Protein AF-A0A392SIN4-F1 (afdb_monomer_lite)

Secondary structure (DSSP, 8-state):
-PPB--EE-STT-EE--BTT--SSHHHHHHSTTHHHHHHHHHHHHHHHHHHT-----PPPTTPPPP-

Foldseek 3Di:
DQDFDWDDPDDPDTDGPRVPDDPDLVSCLPDPCNVVVVVVVVVVVVVCVVVVVDDDDDDPPPDDDDD

Structure (mmCIF, N/CA/C/O backbone):
data_AF-A0A392SIN4-F1
#
_entry.id   AF-A0A392SIN4-F1
#
loop_
_atom_site.group_PDB
_atom_site.id
_atom_site.type_symbol
_atom_site.label_atom_id
_atom_site.label_alt_id
_atom_site.label_comp_id
_atom_site.label_asym_id
_atom_site.label_entity_id
_atom_site.label_seq_id
_atom_site.pdbx_PDB_ins_code
_atom_site.Cartn_x
_atom_site.Cartn_y
_atom_site.Cartn_z
_atom_site.occupancy
_atom_site.B_iso_or_equiv
_atom_site.auth_seq_id
_atom_site.auth_comp_id
_atom_site.auth_asym_id
_atom_site.auth_atom_id
_atom_site.pdbx_PDB_model_num
ATOM 1 N N . MET A 1 1 ? 18.579 -8.234 -12.126 1.00 38.69 1 MET A N 1
ATOM 2 C CA . MET A 1 1 ? 18.713 -9.012 -10.877 1.00 38.69 1 MET A CA 1
ATOM 3 C C . MET A 1 1 ? 18.941 -8.009 -9.767 1.00 38.69 1 MET A C 1
ATOM 5 O O . MET A 1 1 ? 20.032 -7.464 -9.687 1.00 38.69 1 MET A O 1
ATOM 9 N N . THR A 1 2 ? 17.904 -7.674 -9.006 1.00 44.78 2 THR A N 1
ATOM 10 C CA . THR A 1 2 ? 18.022 -6.730 -7.888 1.00 44.78 2 THR A CA 1
ATOM 11 C C . THR A 1 2 ? 18.598 -7.487 -6.694 1.00 44.78 2 THR A C 1
ATOM 13 O O . THR A 1 2 ? 18.082 -8.544 -6.329 1.00 44.78 2 THR A O 1
ATOM 16 N N . ALA A 1 3 ? 19.730 -7.020 -6.167 1.00 48.16 3 ALA A N 1
ATOM 17 C CA . ALA A 1 3 ? 20.395 -7.639 -5.028 1.00 48.16 3 ALA A CA 1
ATOM 18 C C . ALA A 1 3 ? 19.532 -7.454 -3.771 1.00 48.16 3 ALA A C 1
ATOM 20 O O . ALA A 1 3 ? 19.038 -6.360 -3.517 1.00 48.16 3 ALA A O 1
ATOM 21 N N . ARG A 1 4 ? 19.328 -8.526 -3.000 1.00 55.16 4 ARG A N 1
ATOM 22 C CA . ARG A 1 4 ? 18.613 -8.464 -1.720 1.00 55.16 4 ARG A CA 1
ATOM 23 C C . ARG A 1 4 ? 19.562 -7.923 -0.659 1.00 55.16 4 ARG A C 1
ATOM 25 O O . ARG A 1 4 ? 20.646 -8.479 -0.485 1.00 55.16 4 ARG A O 1
ATOM 32 N N . LYS A 1 5 ? 19.155 -6.866 0.039 1.00 54.72 5 LYS A N 1
ATOM 33 C CA . LYS A 1 5 ? 19.883 -6.317 1.179 1.00 54.72 5 LYS A CA 1
ATOM 34 C C . LYS A 1 5 ? 19.147 -6.701 2.454 1.00 54.72 5 LYS A C 1
ATOM 36 O O . LYS A 1 5 ? 17.963 -6.432 2.606 1.00 54.72 5 LYS A O 1
ATOM 41 N N . G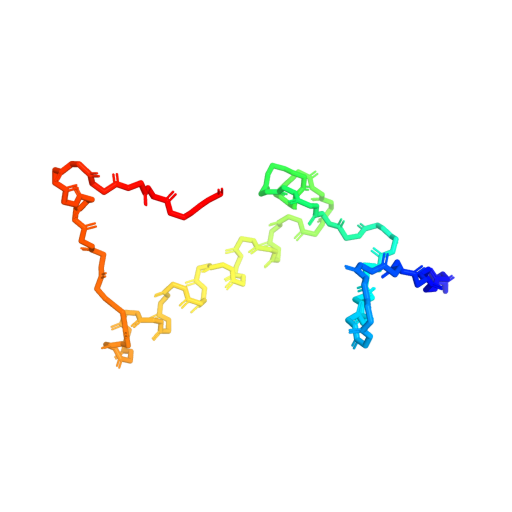LU A 1 6 ? 19.847 -7.382 3.349 1.00 59.94 6 GLU A N 1
ATOM 42 C CA . GLU A 1 6 ? 19.297 -7.788 4.639 1.00 59.94 6 GLU A CA 1
ATOM 43 C C . GLU A 1 6 ? 19.355 -6.595 5.602 1.00 59.94 6 GLU A C 1
ATOM 45 O O . GLU A 1 6 ? 20.431 -6.050 5.863 1.00 59.94 6 GLU A O 1
ATOM 50 N N . THR A 1 7 ? 18.204 -6.169 6.125 1.00 56.66 7 THR A N 1
ATOM 51 C CA . THR A 1 7 ? 18.128 -5.188 7.218 1.00 56.66 7 THR A CA 1
ATOM 52 C C . THR A 1 7 ? 17.821 -5.904 8.526 1.00 56.66 7 THR A C 1
ATOM 54 O O . THR A 1 7 ? 16.749 -6.483 8.695 1.00 56.66 7 THR A O 1
ATOM 57 N N . ASN A 1 8 ? 18.784 -5.875 9.450 1.00 62.28 8 ASN A N 1
ATOM 58 C CA . ASN A 1 8 ? 18.631 -6.410 10.800 1.00 62.28 8 ASN A CA 1
ATOM 59 C C . ASN A 1 8 ? 17.837 -5.412 11.660 1.00 62.28 8 ASN A C 1
ATOM 61 O O . ASN A 1 8 ? 18.276 -4.276 11.846 1.00 62.28 8 ASN A O 1
ATOM 65 N N . LEU A 1 9 ? 16.672 -5.834 12.158 1.00 65.75 9 LEU A N 1
ATOM 66 C CA . LEU A 1 9 ? 15.797 -5.032 13.024 1.00 65.75 9 LEU A CA 1
ATOM 67 C C . LEU A 1 9 ? 15.797 -5.522 14.491 1.00 65.75 9 LEU A C 1
ATOM 69 O O . LEU A 1 9 ? 14.972 -5.068 15.281 1.00 65.75 9 LEU A O 1
ATOM 73 N N . GLY A 1 10 ? 16.720 -6.418 14.868 1.00 62.19 10 GLY A N 1
ATOM 74 C CA . GLY A 1 10 ? 16.823 -7.033 16.200 1.00 62.19 10 GLY A CA 1
ATOM 75 C C . GLY A 1 10 ? 16.916 -8.564 16.162 1.00 62.19 10 GLY A C 1
ATOM 76 O O . GLY A 1 10 ? 16.783 -9.160 15.090 1.00 62.19 10 GLY A O 1
ATOM 77 N N . ASP A 1 11 ? 17.163 -9.178 17.331 1.00 63.59 11 ASP A N 1
ATOM 78 C CA . ASP A 1 11 ? 17.333 -10.632 17.518 1.00 63.59 11 ASP A CA 1
ATOM 79 C C . ASP A 1 11 ? 16.197 -11.408 16.821 1.00 63.59 11 ASP A C 1
ATOM 81 O O . ASP A 1 11 ? 15.033 -11.337 17.211 1.00 63.59 11 ASP A O 1
ATOM 85 N N . ASP A 1 12 ? 16.564 -12.113 15.748 1.00 60.81 12 ASP A N 1
ATOM 86 C CA . ASP A 1 12 ? 15.742 -12.974 14.885 1.00 60.81 12 ASP A CA 1
ATOM 87 C C . ASP A 1 12 ? 14.700 -12.323 13.950 1.00 60.81 12 ASP A C 1
ATOM 89 O O . ASP A 1 12 ? 13.995 -13.045 13.239 1.00 60.81 12 ASP A O 1
ATOM 93 N N . PHE A 1 13 ? 14.635 -10.990 13.829 1.00 59.00 13 PHE A N 1
ATOM 94 C CA . PHE A 1 13 ? 13.736 -10.337 12.860 1.00 59.00 13 PHE A CA 1
ATOM 95 C C . PHE A 1 13 ? 14.473 -9.915 11.578 1.00 59.00 13 PHE A C 1
ATOM 97 O O . PHE A 1 13 ? 14.913 -8.773 11.416 1.00 59.00 13 PHE A O 1
ATOM 104 N N . TYR A 1 14 ? 14.602 -10.860 10.642 1.00 58.91 14 TYR A N 1
ATOM 105 C CA . TYR A 1 14 ? 15.086 -10.592 9.286 1.00 58.91 14 TYR A CA 1
ATOM 106 C C . TYR A 1 14 ? 13.917 -10.148 8.405 1.00 58.91 14 TYR A C 1
ATOM 108 O O . TYR A 1 14 ? 12.999 -10.922 8.138 1.00 58.91 14 TYR A O 1
ATOM 116 N N . THR A 1 15 ? 13.958 -8.906 7.926 1.00 58.78 15 THR A N 1
ATOM 117 C CA . THR A 1 15 ? 13.040 -8.431 6.884 1.00 58.78 15 THR A CA 1
ATOM 118 C C . THR A 1 15 ? 13.821 -8.204 5.603 1.00 58.78 15 THR A C 1
ATOM 120 O O . THR A 1 15 ? 14.857 -7.537 5.589 1.00 58.78 15 THR A O 1
ATOM 123 N N . PHE A 1 16 ? 13.331 -8.790 4.514 1.00 63.47 16 PHE A N 1
ATOM 124 C CA . PHE A 1 16 ? 13.844 -8.526 3.179 1.00 63.47 16 PHE A CA 1
ATOM 125 C C . PHE A 1 16 ? 13.100 -7.313 2.640 1.00 63.47 16 PHE A C 1
ATOM 127 O O . PHE A 1 16 ? 12.098 -7.461 1.945 1.00 63.47 16 PHE A O 1
ATOM 134 N N . ILE A 1 17 ? 13.571 -6.114 2.978 1.00 62.66 17 ILE A N 1
ATOM 135 C CA . ILE A 1 17 ? 13.212 -4.954 2.169 1.00 62.66 17 ILE A CA 1
ATOM 136 C C . ILE A 1 17 ? 13.945 -5.172 0.846 1.00 62.66 17 ILE A C 1
ATOM 138 O O . ILE A 1 17 ? 15.176 -5.129 0.790 1.00 62.66 17 ILE A O 1
ATOM 142 N N . VAL A 1 18 ? 13.209 -5.529 -0.206 1.00 65.50 18 VAL A N 1
ATOM 143 C CA . VAL A 1 18 ? 13.803 -5.592 -1.538 1.00 65.50 18 VAL A CA 1
ATOM 144 C C . VAL A 1 18 ? 14.143 -4.152 -1.895 1.00 65.50 18 VAL A C 1
ATOM 146 O O . VAL A 1 18 ? 13.253 -3.312 -1.985 1.00 65.50 18 VAL A O 1
ATOM 149 N N . ASP A 1 19 ? 15.437 -3.847 -2.026 1.00 66.25 19 ASP A N 1
ATOM 150 C CA . ASP A 1 19 ? 15.891 -2.519 -2.440 1.00 66.25 19 ASP A CA 1
ATOM 151 C C . ASP A 1 19 ? 15.135 -2.122 -3.722 1.00 66.25 19 ASP A C 1
ATOM 153 O O . ASP A 1 19 ? 15.301 -2.752 -4.768 1.00 66.25 19 ASP A O 1
ATOM 157 N N . GLY A 1 20 ? 14.284 -1.097 -3.629 1.00 71.75 20 GLY A N 1
ATOM 158 C CA . GLY A 1 20 ? 13.450 -0.617 -4.735 1.00 71.75 20 GLY A CA 1
ATOM 159 C C . GLY A 1 20 ? 11.942 -0.812 -4.564 1.00 71.75 20 GLY A C 1
ATOM 160 O O . GLY A 1 20 ? 11.196 -0.234 -5.356 1.00 71.75 20 GLY A O 1
ATOM 161 N N . ASP A 1 21 ? 11.483 -1.547 -3.548 1.00 82.25 21 ASP A N 1
ATOM 162 C CA . ASP A 1 21 ? 10.056 -1.591 -3.225 1.00 82.25 21 ASP A CA 1
ATOM 163 C C . ASP A 1 21 ? 9.590 -0.238 -2.656 1.00 82.25 21 ASP A C 1
ATOM 165 O O . ASP A 1 21 ? 10.305 0.385 -1.861 1.00 82.25 21 ASP A O 1
ATOM 169 N N . PRO A 1 22 ? 8.398 0.243 -3.050 1.00 85.44 22 PRO A N 1
ATOM 170 C CA . PRO A 1 22 ? 7.864 1.495 -2.539 1.00 85.44 22 PRO A CA 1
ATOM 171 C C . PRO A 1 22 ? 7.536 1.365 -1.048 1.00 85.44 22 PRO A C 1
ATOM 173 O O . PRO A 1 22 ? 6.811 0.459 -0.637 1.00 85.44 22 PRO A O 1
ATOM 176 N N . LEU A 1 23 ? 8.034 2.297 -0.236 1.00 86.50 23 LEU A N 1
ATOM 177 C CA . LEU A 1 23 ? 7.795 2.318 1.211 1.00 86.50 23 LEU A CA 1
ATOM 178 C C . LEU A 1 23 ? 6.538 3.108 1.566 1.00 86.50 23 LEU A C 1
ATOM 180 O O . LEU A 1 23 ? 5.966 2.944 2.643 1.00 86.50 23 LEU A O 1
ATOM 184 N N . THR A 1 24 ? 6.105 3.983 0.662 1.00 90.38 24 THR A N 1
ATOM 185 C CA . THR A 1 24 ? 4.897 4.782 0.831 1.00 90.38 24 THR A CA 1
ATOM 186 C C . THR A 1 24 ? 3.893 4.498 -0.274 1.00 90.38 24 THR A C 1
ATOM 188 O O . THR A 1 24 ? 4.246 4.189 -1.413 1.00 90.38 24 THR A O 1
ATOM 191 N N . TYR A 1 25 ? 2.612 4.698 0.041 1.00 90.62 25 TYR A N 1
ATOM 192 C CA . TYR A 1 25 ? 1.551 4.647 -0.963 1.00 90.62 25 TYR A CA 1
ATOM 193 C C . TYR A 1 25 ? 1.858 5.570 -2.150 1.00 90.62 25 TYR A C 1
ATOM 195 O O . TYR A 1 25 ? 1.699 5.162 -3.295 1.00 90.62 25 TYR A O 1
ATOM 203 N N . SER A 1 26 ? 2.352 6.786 -1.877 1.00 93.75 26 SER A N 1
ATOM 204 C CA . SER A 1 26 ? 2.694 7.781 -2.900 1.00 93.75 26 SER A CA 1
ATOM 205 C C . SER A 1 26 ? 3.765 7.276 -3.873 1.00 93.75 26 SER A C 1
ATOM 207 O O . SER A 1 26 ? 3.611 7.423 -5.087 1.00 93.75 26 SER A O 1
ATOM 209 N N . GLU A 1 27 ? 4.820 6.640 -3.357 1.00 93.00 27 GLU A N 1
ATOM 210 C CA . GLU A 1 27 ? 5.865 6.014 -4.176 1.00 93.00 27 GLU A CA 1
ATOM 211 C C . GLU A 1 27 ? 5.297 4.872 -5.020 1.00 93.00 27 GLU A C 1
ATOM 213 O O . GLU A 1 27 ? 5.559 4.815 -6.221 1.00 93.00 27 GLU A O 1
ATOM 218 N N . ALA A 1 28 ? 4.458 4.015 -4.429 1.00 92.00 28 ALA A N 1
ATOM 219 C CA . ALA A 1 28 ? 3.857 2.883 -5.128 1.00 92.00 28 ALA A CA 1
ATOM 220 C C . ALA A 1 28 ? 3.002 3.346 -6.313 1.00 92.00 28 ALA A C 1
ATOM 222 O O . ALA A 1 28 ? 3.200 2.886 -7.438 1.00 92.00 28 ALA A O 1
ATOM 223 N N . ILE A 1 29 ? 2.099 4.309 -6.098 1.00 95.12 29 ILE A N 1
ATOM 224 C CA . ILE A 1 29 ? 1.192 4.780 -7.155 1.00 95.12 29 ILE A CA 1
ATOM 225 C C . ILE A 1 29 ? 1.867 5.647 -8.216 1.00 95.12 29 ILE A C 1
ATOM 227 O O . ILE A 1 29 ? 1.321 5.771 -9.314 1.00 95.12 29 ILE A O 1
ATOM 231 N N . SER A 1 30 ? 3.002 6.265 -7.884 1.00 94.50 30 SER A N 1
ATOM 232 C CA . SER A 1 30 ? 3.782 7.097 -8.809 1.00 94.50 30 SER A CA 1
ATOM 233 C C . SER A 1 30 ? 4.829 6.288 -9.577 1.00 94.50 30 SER A C 1
ATOM 235 O O . SER A 1 30 ? 5.432 6.808 -10.515 1.00 94.50 30 SER A O 1
ATOM 237 N N . SER A 1 31 ? 5.055 5.030 -9.189 1.00 91.69 31 SER A N 1
ATOM 238 C CA . SER A 1 31 ? 5.955 4.112 -9.883 1.00 91.69 31 SER A CA 1
ATOM 239 C C . SER A 1 31 ? 5.400 3.699 -11.259 1.00 91.69 31 SER A C 1
ATOM 241 O O . SER A 1 31 ? 4.194 3.812 -11.503 1.00 9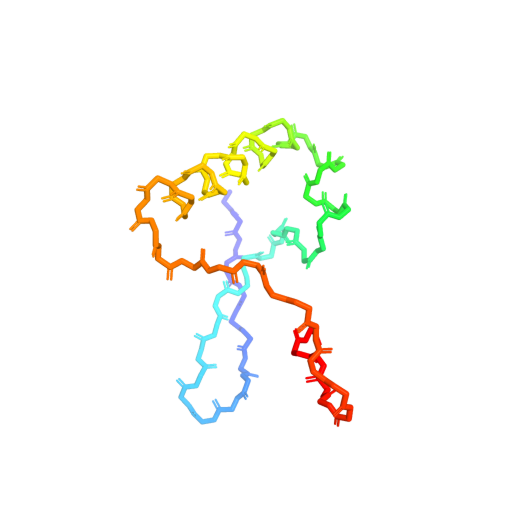1.69 31 SER A O 1
ATOM 243 N N . PRO A 1 32 ? 6.246 3.169 -12.164 1.00 93.12 32 PRO A N 1
ATOM 244 C CA . PRO A 1 32 ? 5.787 2.584 -13.427 1.00 93.12 32 PRO A CA 1
ATOM 245 C C . PRO A 1 32 ? 4.727 1.488 -13.240 1.00 93.12 32 PRO A C 1
ATOM 247 O O . PRO A 1 32 ? 3.821 1.363 -14.062 1.00 93.12 32 PRO A O 1
ATOM 250 N N . ASP A 1 33 ? 4.801 0.758 -12.126 1.00 93.19 33 ASP A N 1
ATOM 251 C CA . ASP A 1 33 ? 3.869 -0.311 -11.766 1.00 93.19 33 ASP A CA 1
ATOM 252 C C . ASP A 1 33 ? 2.649 0.199 -10.979 1.00 93.19 33 ASP A C 1
ATOM 254 O O . ASP A 1 33 ? 1.813 -0.583 -10.526 1.00 93.19 33 ASP A O 1
ATOM 258 N N . GLY A 1 34 ? 2.502 1.518 -10.822 1.00 94.38 34 GLY A N 1
ATOM 259 C CA . GLY A 1 34 ? 1.413 2.154 -10.081 1.00 94.38 34 GLY A CA 1
ATOM 260 C C . GLY A 1 34 ? 0.001 1.679 -10.453 1.00 94.38 34 GLY A C 1
ATOM 261 O O . GLY A 1 34 ? -0.818 1.512 -9.545 1.00 94.38 34 GLY A O 1
ATOM 262 N N . PRO A 1 35 ? -0.329 1.420 -11.736 1.00 96.44 35 PRO A N 1
ATOM 263 C CA . PRO A 1 35 ? -1.609 0.817 -12.103 1.00 96.44 35 PRO A CA 1
ATOM 264 C C . PRO A 1 35 ? -1.840 -0.560 -11.463 1.00 96.44 35 PRO A C 1
ATOM 266 O O . PRO A 1 35 ? -2.933 -0.807 -10.956 1.00 96.44 35 PRO A O 1
ATOM 269 N N . PHE A 1 36 ? -0.815 -1.416 -11.416 1.00 95.12 36 PHE A N 1
ATOM 270 C CA . PHE A 1 36 ? -0.901 -2.744 -10.801 1.00 95.12 36 PHE A CA 1
ATOM 271 C C . PHE A 1 36 ? -1.032 -2.653 -9.282 1.00 95.12 36 PHE A C 1
ATOM 273 O O . PHE A 1 36 ? -1.857 -3.351 -8.697 1.00 95.12 36 PHE A O 1
ATOM 280 N N . TRP A 1 37 ? -0.288 -1.745 -8.642 1.00 94.69 37 TRP A N 1
ATOM 281 C CA . TRP A 1 37 ? -0.4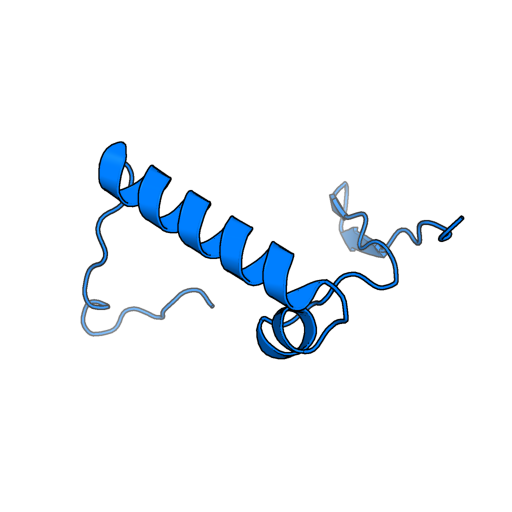41 -1.480 -7.209 1.00 94.69 37 TRP A CA 1
ATOM 282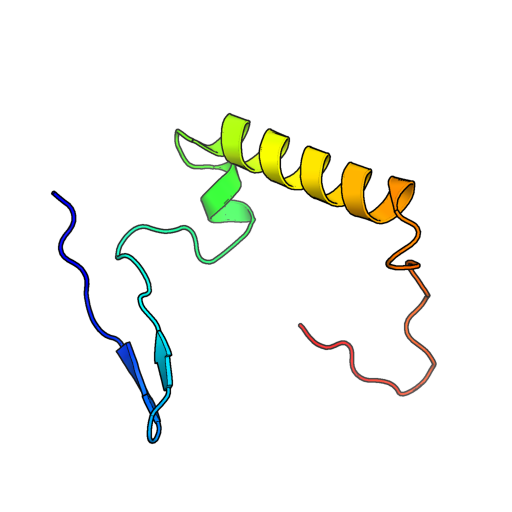 C C . TRP A 1 37 ? -1.867 -1.047 -6.859 1.00 94.69 37 TRP A C 1
ATOM 284 O O . TRP A 1 37 ? -2.445 -1.554 -5.901 1.00 94.69 37 TRP A O 1
ATOM 294 N N . LYS A 1 38 ? -2.471 -0.156 -7.656 1.00 95.06 38 LYS A N 1
ATOM 295 C CA . LYS A 1 38 ? -3.865 0.274 -7.451 1.00 95.06 38 LYS A CA 1
ATOM 296 C C . LYS A 1 38 ? -4.853 -0.875 -7.608 1.00 95.06 38 LYS A C 1
ATOM 298 O O . LYS A 1 38 ? -5.768 -0.997 -6.800 1.00 95.06 38 LYS A O 1
ATOM 303 N N . GLU A 1 39 ? -4.680 -1.703 -8.633 1.00 96.88 39 GLU A N 1
ATOM 304 C CA . GLU A 1 39 ? -5.526 -2.879 -8.842 1.00 96.88 39 GLU A CA 1
ATOM 305 C C . GLU A 1 39 ? -5.419 -3.859 -7.667 1.00 96.88 39 GLU A C 1
ATOM 307 O O . GLU A 1 39 ? -6.441 -4.271 -7.121 1.00 96.88 39 GLU A O 1
ATOM 312 N N . ALA A 1 40 ? -4.200 -4.170 -7.222 1.00 95.00 40 ALA A N 1
ATOM 313 C CA . ALA A 1 40 ? -3.961 -5.060 -6.090 1.00 95.00 40 ALA A CA 1
ATOM 314 C C . ALA A 1 40 ? -4.593 -4.531 -4.792 1.00 95.00 40 ALA A C 1
ATOM 316 O O . ALA A 1 40 ? -5.277 -5.282 -4.098 1.00 95.00 40 ALA A O 1
ATOM 317 N N . ILE A 1 41 ? -4.433 -3.235 -4.499 1.00 93.00 41 ILE A N 1
ATOM 318 C CA . ILE A 1 41 ? -5.057 -2.583 -3.337 1.00 93.00 41 ILE A CA 1
ATOM 319 C C . ILE A 1 41 ? -6.585 -2.692 -3.411 1.00 93.00 41 ILE A C 1
ATOM 321 O O . ILE A 1 41 ? -7.224 -3.058 -2.426 1.00 93.00 41 ILE A O 1
ATOM 325 N N . ASN A 1 42 ? -7.180 -2.417 -4.575 1.00 94.81 42 ASN A N 1
ATOM 326 C CA . ASN A 1 42 ? -8.629 -2.521 -4.750 1.00 94.81 42 ASN A CA 1
ATOM 327 C C 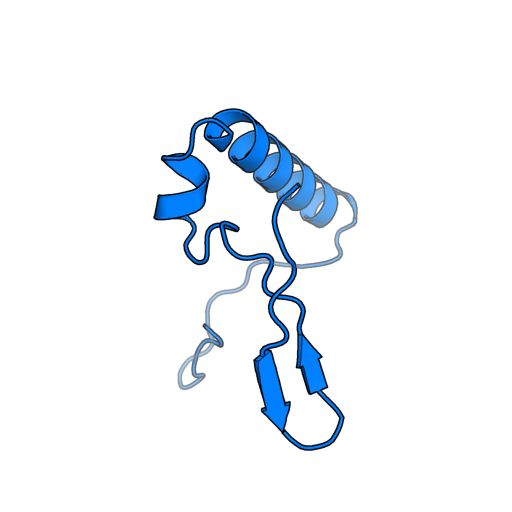. ASN A 1 42 ? -9.123 -3.962 -4.570 1.00 94.81 42 ASN A C 1
ATOM 329 O O . ASN A 1 42 ? -10.131 -4.180 -3.900 1.00 94.81 42 ASN A O 1
ATOM 333 N N . ASN A 1 43 ? -8.412 -4.942 -5.129 1.00 95.56 43 ASN A N 1
ATOM 334 C CA . ASN A 1 43 ? -8.751 -6.357 -4.987 1.00 95.56 43 ASN A CA 1
ATOM 335 C C . ASN A 1 43 ? -8.712 -6.805 -3.522 1.00 95.56 43 ASN A C 1
ATOM 337 O O . ASN A 1 43 ? -9.623 -7.504 -3.076 1.00 95.56 43 ASN A O 1
ATOM 341 N N . GLU A 1 44 ? -7.710 -6.365 -2.761 1.00 93.06 44 GLU A N 1
ATOM 342 C CA . GLU A 1 44 ? -7.614 -6.671 -1.333 1.00 93.06 44 GLU A CA 1
ATOM 343 C C . GLU A 1 44 ? -8.759 -6.027 -0.540 1.00 93.06 44 GLU A C 1
ATOM 345 O O . GLU A 1 44 ? -9.432 -6.709 0.232 1.00 93.06 44 GLU A O 1
ATOM 350 N N . ILE A 1 45 ? -9.067 -4.748 -0.789 1.00 91.50 45 ILE A N 1
ATOM 351 C CA . ILE A 1 45 ? -10.214 -4.068 -0.161 1.00 91.50 45 ILE A CA 1
ATOM 352 C C . ILE A 1 45 ? -11.517 -4.819 -0.464 1.00 91.50 45 ILE A C 1
ATOM 354 O O . ILE A 1 45 ? -12.318 -5.065 0.440 1.00 91.50 45 ILE A O 1
ATOM 358 N N . HIS A 1 46 ? -11.731 -5.221 -1.719 1.00 92.25 46 HIS A N 1
ATOM 359 C CA . HIS A 1 46 ? -12.907 -5.998 -2.100 1.00 92.25 46 HIS A CA 1
ATOM 360 C C . HIS A 1 46 ? -12.965 -7.353 -1.392 1.00 92.25 46 HIS A C 1
ATOM 362 O O . HIS A 1 46 ? -14.039 -7.729 -0.926 1.00 92.25 46 HIS A O 1
ATOM 368 N N . SER A 1 47 ? -11.832 -8.048 -1.268 1.00 92.06 47 SER A N 1
ATOM 369 C CA . SER A 1 47 ? -11.719 -9.320 -0.546 1.00 92.06 47 SER A CA 1
ATOM 370 C C . SER A 1 47 ? -12.061 -9.169 0.938 1.00 92.06 47 SER A C 1
ATOM 372 O O . SER A 1 47 ? -12.823 -9.965 1.490 1.00 92.06 47 SER A O 1
ATOM 374 N N . ILE A 1 48 ? -11.558 -8.117 1.588 1.00 91.56 48 ILE A N 1
ATOM 375 C CA . ILE A 1 48 ? -11.845 -7.820 2.996 1.00 91.56 48 ILE A CA 1
ATOM 376 C C . ILE A 1 48 ? -13.347 -7.611 3.206 1.00 91.56 48 ILE A C 1
ATOM 378 O O . ILE A 1 48 ? -13.934 -8.207 4.113 1.00 91.56 48 ILE A O 1
ATOM 382 N N . VAL A 1 49 ? -13.969 -6.807 2.339 1.00 88.56 49 VAL A N 1
ATOM 383 C CA . VAL A 1 49 ? -15.408 -6.528 2.395 1.00 88.56 49 VAL A CA 1
ATOM 384 C C . VAL A 1 49 ? -16.220 -7.792 2.112 1.00 88.56 49 VAL A C 1
ATOM 386 O O . VAL A 1 49 ? -17.156 -8.089 2.851 1.00 88.56 49 VAL A O 1
ATOM 389 N N . SER A 1 50 ? -15.869 -8.573 1.084 1.00 89.62 50 SER A N 1
ATOM 390 C CA . SER A 1 50 ? -16.627 -9.778 0.721 1.00 89.62 50 SER A CA 1
ATOM 391 C C . SER A 1 50 ? -16.549 -10.859 1.794 1.00 89.62 50 SER A C 1
ATOM 393 O O . SER A 1 50 ? -17.544 -11.527 2.080 1.00 89.62 50 SER A O 1
ATOM 395 N N . ASN A 1 51 ? -15.378 -11.021 2.408 1.00 90.19 51 ASN A N 1
ATOM 396 C CA . ASN A 1 51 ? -15.146 -12.038 3.427 1.00 90.19 51 ASN A CA 1
ATOM 397 C C . ASN A 1 51 ? -15.633 -11.613 4.820 1.00 90.19 51 ASN A C 1
ATOM 399 O O . ASN A 1 51 ? -15.628 -12.441 5.727 1.00 90.19 51 ASN A O 1
ATOM 403 N N . HIS A 1 52 ? -16.081 -10.360 4.990 1.00 85.06 52 HIS A N 1
ATOM 404 C CA . HIS A 1 52 ? -16.508 -9.792 6.276 1.00 85.06 52 HIS A CA 1
ATOM 405 C C . HIS A 1 52 ? -15.442 -9.947 7.376 1.00 85.06 52 HIS A C 1
ATOM 407 O O . HIS A 1 52 ? -15.761 -10.098 8.554 1.00 85.06 52 HIS A O 1
ATOM 413 N N . THR A 1 53 ? -14.164 -9.939 6.988 1.00 83.25 53 THR A N 1
ATOM 414 C CA . THR A 1 53 ? -13.052 -10.193 7.914 1.00 83.25 53 THR A CA 1
ATOM 415 C C . THR A 1 53 ? -12.724 -8.958 8.755 1.00 83.25 53 THR A C 1
ATOM 417 O O . THR A 1 53 ? -12.251 -9.100 9.879 1.00 83.25 53 THR A O 1
ATOM 420 N N . TRP A 1 54 ? -12.976 -7.754 8.227 1.00 83.62 54 TRP A N 1
ATOM 421 C CA . TRP A 1 54 ? -12.714 -6.488 8.914 1.00 83.62 54 TRP A CA 1
ATOM 422 C C . TRP A 1 54 ? -13.858 -5.498 8.719 1.00 83.62 54 TRP A C 1
ATOM 424 O O . TRP A 1 54 ? -14.409 -5.372 7.626 1.00 83.62 54 TRP A O 1
ATOM 434 N N . GLU A 1 55 ? -14.156 -4.748 9.775 1.00 78.75 55 GLU A N 1
ATOM 435 C CA . GLU A 1 55 ? -15.025 -3.576 9.739 1.00 78.75 55 GLU A CA 1
ATOM 436 C C . GLU A 1 55 ? -14.192 -2.303 9.911 1.00 78.75 55 GLU A C 1
ATOM 438 O O . GLU A 1 55 ? -13.298 -2.230 10.754 1.00 78.75 55 GLU A O 1
ATOM 443 N N . ILE A 1 56 ? -14.478 -1.288 9.093 1.00 80.25 56 ILE A N 1
ATOM 444 C CA . ILE A 1 56 ? -13.912 0.047 9.287 1.00 80.25 56 ILE A CA 1
ATOM 445 C C . ILE A 1 56 ? -14.729 0.712 10.390 1.00 80.25 56 ILE A C 1
ATOM 447 O O . ILE A 1 56 ? -15.922 0.957 10.217 1.00 80.25 56 ILE A O 1
ATOM 451 N N . VAL A 1 57 ? -14.080 1.001 11.512 1.00 82.94 57 VAL A N 1
ATOM 452 C CA . VAL A 1 57 ? -14.689 1.675 12.660 1.00 82.94 57 VAL A CA 1
ATOM 453 C C . VAL A 1 57 ? -13.986 2.996 12.920 1.00 82.94 57 VAL A C 1
ATOM 455 O O . VAL A 1 57 ? -12.789 3.143 12.660 1.00 82.94 57 VAL A O 1
ATOM 458 N N . ASP A 1 58 ? -14.728 3.960 13.456 1.00 86.50 58 ASP A N 1
ATOM 459 C CA . ASP A 1 58 ? -14.134 5.202 13.929 1.00 86.50 58 ASP A CA 1
ATOM 460 C C . ASP A 1 58 ? -13.169 4.921 15.085 1.00 86.50 58 ASP A C 1
ATOM 462 O O . ASP A 1 58 ? -13.418 4.070 15.945 1.00 86.50 58 ASP A O 1
ATOM 466 N N . LEU A 1 59 ? -12.060 5.663 15.127 1.00 86.88 59 LEU A N 1
ATOM 467 C CA . LEU A 1 59 ? -11.100 5.557 16.219 1.00 86.88 59 LEU A CA 1
ATOM 468 C C . LEU A 1 59 ? -11.778 5.987 17.536 1.00 86.88 59 LEU A C 1
ATOM 470 O O . LEU A 1 59 ? -12.200 7.144 17.647 1.00 86.88 59 LEU A O 1
ATOM 474 N N . PRO A 1 60 ? -11.866 5.111 18.554 1.00 86.12 60 PRO A N 1
ATOM 475 C CA . PRO A 1 60 ? -12.508 5.466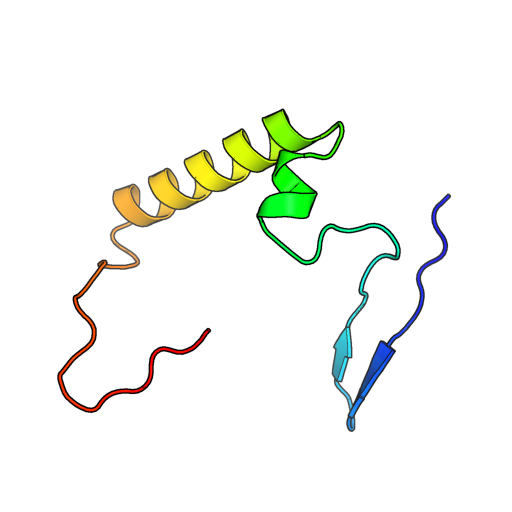 19.809 1.00 86.12 60 PRO A CA 1
ATOM 476 C C . PRO A 1 60 ? -11.752 6.588 20.523 1.00 86.12 60 PRO A C 1
ATOM 478 O O . PRO A 1 60 ? -10.527 6.720 20.434 1.00 86.12 60 PRO A O 1
ATOM 481 N N . GLN A 1 61 ? -12.496 7.409 21.263 1.00 88.69 61 GLN A N 1
ATOM 482 C CA . GLN A 1 61 ? -11.945 8.575 21.942 1.00 88.69 61 GLN A CA 1
ATOM 483 C C . GLN A 1 61 ? -10.804 8.178 22.891 1.00 88.69 61 GLN A C 1
ATOM 485 O O . GLN A 1 61 ? -10.971 7.346 23.779 1.00 88.69 61 GLN A O 1
ATOM 490 N N . GLY A 1 62 ? -9.639 8.805 22.714 1.00 87.69 62 GLY A N 1
ATOM 491 C CA . GLY A 1 62 ? -8.453 8.560 23.540 1.00 87.69 62 GLY A CA 1
ATOM 492 C C . GLY A 1 62 ? -7.584 7.380 23.093 1.00 87.69 62 GLY A C 1
ATOM 493 O O . GLY A 1 62 ? -6.506 7.195 23.658 1.00 87.69 62 GLY A O 1
ATOM 494 N N . ALA A 1 63 ? -7.991 6.619 22.072 1.00 86.50 63 ALA A N 1
ATOM 495 C CA . ALA A 1 63 ? -7.118 5.633 21.449 1.00 86.50 63 ALA A CA 1
ATOM 496 C C . ALA A 1 63 ? -6.094 6.313 20.529 1.00 86.50 63 ALA A C 1
ATOM 498 O O . ALA A 1 63 ? -6.364 7.350 19.923 1.00 86.50 63 ALA A O 1
ATOM 499 N N . LYS A 1 64 ? -4.902 5.718 20.421 1.00 85.12 64 LYS A N 1
ATOM 500 C CA . LYS A 1 64 ? -3.924 6.089 19.394 1.00 85.12 64 LYS A CA 1
ATOM 501 C C . LYS A 1 64 ? -4.129 5.171 18.191 1.00 85.12 64 LYS A C 1
ATOM 503 O O . LYS A 1 64 ? -4.148 3.956 18.395 1.00 85.12 64 LYS A O 1
ATOM 508 N N . PRO A 1 65 ? -4.276 5.711 16.972 1.00 74.12 65 PRO A N 1
ATOM 509 C CA . PRO A 1 65 ? -4.304 4.871 15.790 1.00 74.12 65 PRO A CA 1
ATOM 510 C C . PRO A 1 65 ? -2.927 4.227 15.629 1.00 74.12 65 PRO A C 1
ATOM 512 O O . PRO A 1 65 ? -1.905 4.861 15.898 1.00 74.12 65 PRO A O 1
ATOM 515 N N . ILE A 1 66 ? -2.907 2.962 15.223 1.00 71.44 66 ILE A N 1
ATOM 516 C CA . ILE A 1 66 ? -1.669 2.321 14.789 1.00 71.44 66 ILE A CA 1
ATOM 517 C C . ILE A 1 66 ? -1.459 2.733 13.333 1.00 71.44 66 ILE A C 1
ATOM 519 O O . ILE A 1 66 ? -2.333 2.498 12.499 1.00 71.44 66 ILE A O 1
ATOM 523 N N . GLY A 1 67 ? -0.336 3.392 13.061 1.00 58.41 67 GLY A N 1
ATOM 524 C CA . GLY A 1 67 ? 0.063 3.900 11.753 1.00 58.41 67 GLY A CA 1
ATOM 525 C C . GLY A 1 67 ? 1.513 4.348 11.768 1.00 58.41 67 GLY A C 1
ATOM 526 O O . GLY A 1 67 ? 1.985 4.742 12.861 1.00 58.41 67 GLY A O 1
#

pLDDT: mean 79.79, std 15.45, range [38.69, 96.88]

Organism: NCBI:txid97028

Radius of gyration: 16.45 Å; chains: 1; bounding box: 37×22×37 Å

Sequence (67 aa):
MTARKETNLGDDFYTFIVDGDPLTYSEAISSPDGPFWKEAINNEIHSIVSNHTWEIVDLPQGAKPIG